Protein AF-A0A5B2T9J9-F1 (afdb_monomer)

Sequence (99 aa):
MSPEESCPLFDTAGVTYAISIMGHHPAICISCGLDEYGMPFGLQVIGLRSANSLMLDAAMALEKLFRDLPGFGRPLPDLTRLEAVSREVTLPCPMPAAP

Secondary structure (DSSP, 8-state):
--TT---HHHHHHHHHHHHHHH-SS-EEEEEEEE-TTS-EEEEEEEPPTT-HHHHHHHHHHHHHHHHTSTT-SPPPP-HHHHHHH-S----SSPPPPP-

Mean predicted aligned error: 10.5 Å

Structure (mmCIF, N/CA/C/O backbone):
data_AF-A0A5B2T9J9-F1
#
_entry.id   AF-A0A5B2T9J9-F1
#
loop_
_atom_site.group_PDB
_atom_site.id
_atom_site.type_symbol
_atom_site.label_atom_id
_atom_site.label_alt_id
_atom_site.label_comp_id
_atom_site.label_asym_id
_atom_site.label_entity_id
_atom_site.label_seq_id
_atom_site.pdbx_PDB_ins_code
_atom_site.Cartn_x
_atom_site.Cartn_y
_atom_site.Cartn_z
_atom_site.occupancy
_atom_site.B_iso_or_equiv
_atom_site.auth_seq_id
_atom_site.auth_comp_id
_atom_site.auth_asym_id
_atom_site.auth_atom_id
_atom_site.pdbx_PDB_model_num
ATOM 1 N N . MET A 1 1 ? 21.050 20.468 14.344 1.00 44.66 1 MET A N 1
ATOM 2 C CA . MET A 1 1 ? 19.730 20.685 13.728 1.00 44.66 1 MET A CA 1
ATOM 3 C C . MET A 1 1 ? 18.735 20.633 14.865 1.00 44.66 1 MET A C 1
ATOM 5 O O . MET A 1 1 ? 18.639 19.591 15.504 1.00 44.66 1 MET A O 1
ATOM 9 N N . SER A 1 2 ? 18.158 21.773 15.236 1.00 40.09 2 SER A N 1
ATOM 10 C CA . SER A 1 2 ? 17.156 21.813 16.301 1.00 40.09 2 SER A CA 1
ATOM 11 C C . SER A 1 2 ? 15.921 21.024 15.838 1.00 40.09 2 SER A C 1
ATOM 13 O O . SER A 1 2 ?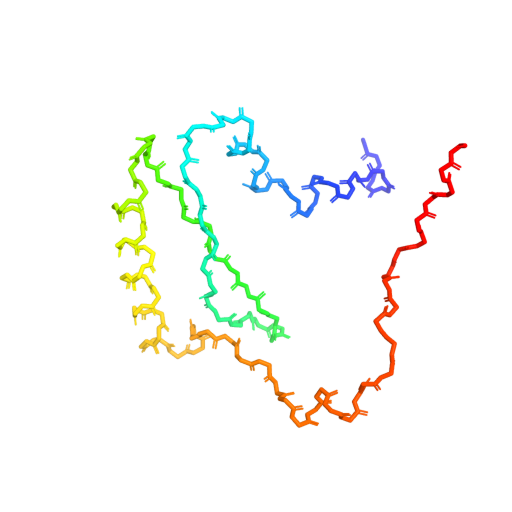 15.583 21.110 14.659 1.00 40.09 2 SER A O 1
ATOM 15 N N . PRO A 1 3 ? 15.253 20.254 16.710 1.00 57.62 3 PRO A N 1
ATOM 16 C CA . PRO A 1 3 ? 14.093 19.424 16.351 1.00 57.62 3 PRO A CA 1
ATOM 17 C C . PRO A 1 3 ? 12.866 20.214 15.847 1.00 57.62 3 PRO A C 1
ATOM 19 O O . PRO A 1 3 ? 11.864 19.612 15.485 1.00 57.62 3 PRO A O 1
ATOM 22 N N . GLU A 1 4 ? 12.944 21.546 15.798 1.00 57.16 4 GLU A N 1
ATOM 23 C CA . GLU A 1 4 ? 11.835 22.456 15.481 1.00 57.16 4 GLU A CA 1
ATOM 24 C C . GLU A 1 4 ? 11.834 22.953 14.019 1.00 57.16 4 GLU A C 1
ATOM 26 O O . GLU A 1 4 ? 10.928 23.672 13.613 1.00 57.16 4 GLU A O 1
ATOM 31 N N . GLU A 1 5 ? 12.812 22.539 13.202 1.00 54.69 5 GLU A N 1
ATOM 32 C CA . GLU A 1 5 ? 12.904 22.857 11.763 1.00 54.69 5 GLU A CA 1
ATOM 33 C C . GLU A 1 5 ? 12.777 21.602 10.879 1.00 54.69 5 GLU A C 1
ATOM 35 O O . GLU A 1 5 ? 13.415 21.492 9.827 1.00 54.69 5 GLU A O 1
ATOM 40 N N . SER A 1 6 ? 11.985 20.610 11.300 1.00 55.31 6 SER A N 1
ATOM 41 C CA . SER A 1 6 ? 11.738 19.456 10.436 1.00 55.31 6 SER A CA 1
ATOM 42 C C . SER A 1 6 ? 10.849 19.871 9.269 1.00 55.31 6 SER A C 1
ATOM 44 O O . SER A 1 6 ? 9.740 20.377 9.442 1.00 55.31 6 SER A O 1
ATOM 46 N N . CYS A 1 7 ? 11.356 19.700 8.052 1.00 54.62 7 CYS A N 1
ATOM 47 C CA . CYS A 1 7 ? 10.572 19.933 6.853 1.00 54.62 7 CYS A CA 1
ATOM 48 C C . CYS A 1 7 ? 9.452 18.876 6.798 1.00 54.62 7 CYS A C 1
ATOM 50 O O . CYS A 1 7 ? 9.769 17.687 6.688 1.00 54.62 7 CYS A O 1
ATOM 52 N N . PRO A 1 8 ? 8.163 19.273 6.778 1.00 64.50 8 PRO A N 1
ATOM 53 C CA . PRO A 1 8 ? 7.035 18.334 6.803 1.00 64.50 8 PRO A CA 1
ATOM 54 C C . PRO A 1 8 ? 7.070 17.304 5.669 1.00 64.50 8 PRO A C 1
ATOM 56 O O . PRO A 1 8 ? 6.516 16.211 5.788 1.00 64.50 8 PRO A O 1
ATOM 59 N N . LEU A 1 9 ? 7.739 17.644 4.562 1.00 64.38 9 LEU A N 1
ATOM 60 C CA . LEU A 1 9 ? 7.947 16.756 3.426 1.00 64.38 9 LEU A CA 1
ATOM 61 C C . LEU A 1 9 ? 8.802 15.533 3.790 1.00 64.38 9 LEU A C 1
ATOM 63 O O . LEU A 1 9 ? 8.490 14.432 3.345 1.00 64.38 9 LEU A O 1
ATOM 67 N N . PHE A 1 10 ? 9.860 15.698 4.589 1.00 69.88 10 PHE A N 1
ATOM 68 C CA . PHE A 1 10 ? 10.722 14.576 4.971 1.00 69.88 10 PHE A CA 1
ATOM 69 C C . PHE A 1 10 ? 10.039 13.652 5.981 1.00 69.88 10 PHE A C 1
ATOM 71 O O . PHE A 1 10 ? 10.147 12.436 5.839 1.00 69.88 10 PHE A O 1
ATOM 78 N N . ASP A 1 11 ? 9.267 14.208 6.916 1.00 73.19 11 ASP A N 1
ATOM 79 C CA . ASP A 1 11 ? 8.565 13.418 7.935 1.00 73.19 11 ASP A CA 1
ATOM 80 C C . ASP A 1 11 ? 7.415 12.587 7.357 1.00 73.19 11 ASP A C 1
ATOM 82 O O . ASP A 1 11 ? 7.180 11.459 7.783 1.00 73.19 11 ASP A O 1
ATOM 86 N N . THR A 1 12 ? 6.701 13.122 6.363 1.00 72.50 12 THR A N 1
ATOM 87 C CA . THR A 1 12 ? 5.494 12.472 5.823 1.00 72.50 12 THR A CA 1
ATOM 88 C C . THR A 1 12 ? 5.734 11.720 4.516 1.00 72.50 12 THR A C 1
ATOM 90 O O . THR A 1 12 ? 5.104 10.692 4.273 1.00 72.50 12 THR A O 1
ATOM 93 N N . ALA A 1 13 ? 6.653 12.191 3.668 1.00 76.94 13 ALA A N 1
ATOM 94 C CA . ALA A 1 13 ? 6.895 11.624 2.341 1.00 76.94 13 ALA A CA 1
ATOM 95 C C . ALA A 1 13 ? 8.282 10.985 2.187 1.00 76.94 13 ALA A C 1
ATOM 97 O O . ALA A 1 13 ? 8.591 10.470 1.108 1.00 76.94 13 ALA A O 1
ATOM 98 N N . GLY A 1 14 ? 9.105 10.965 3.243 1.00 83.19 14 GLY A N 1
ATOM 99 C CA . GLY A 1 14 ? 10.481 10.464 3.192 1.00 83.19 14 GLY A CA 1
ATOM 100 C C . GLY A 1 14 ? 10.598 9.053 2.611 1.00 83.19 14 GLY A C 1
ATOM 101 O O . GLY A 1 14 ? 11.458 8.805 1.768 1.00 83.19 14 GLY A O 1
ATOM 102 N N . VAL A 1 15 ? 9.676 8.152 2.972 1.00 83.12 15 VAL A N 1
ATOM 103 C CA . VAL A 1 15 ? 9.683 6.753 2.501 1.00 83.12 15 VAL A CA 1
ATOM 104 C C . VAL A 1 15 ? 9.387 6.611 1.003 1.00 83.12 15 VAL A C 1
ATOM 106 O O . VAL A 1 15 ? 9.874 5.683 0.368 1.00 83.12 15 VAL A O 1
ATOM 109 N N . THR A 1 16 ? 8.641 7.551 0.417 1.00 87.88 16 THR A N 1
ATOM 110 C CA . THR A 1 16 ? 8.216 7.511 -0.996 1.00 87.88 16 THR A CA 1
ATOM 111 C C . THR A 1 16 ? 9.111 8.371 -1.892 1.00 87.88 16 THR A C 1
ATOM 113 O O . THR A 1 16 ? 9.114 8.229 -3.112 1.00 87.88 16 THR A O 1
ATOM 116 N N . TYR A 1 17 ? 9.903 9.275 -1.319 1.00 88.44 17 TYR A N 1
ATOM 117 C CA . TYR A 1 17 ? 10.657 10.249 -2.104 1.00 88.44 17 TYR A CA 1
ATOM 118 C C . TYR A 1 17 ? 11.659 9.597 -3.068 1.00 88.44 17 TYR A C 1
ATOM 120 O O . TYR A 1 17 ? 11.732 9.974 -4.238 1.00 88.44 17 TYR A O 1
ATOM 128 N N . ALA A 1 18 ? 12.373 8.567 -2.603 1.00 87.94 18 ALA A N 1
A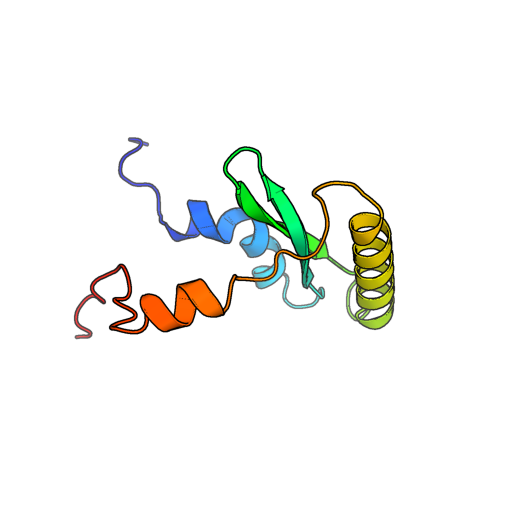TOM 129 C CA . ALA A 1 18 ? 13.359 7.842 -3.403 1.00 87.94 18 ALA A CA 1
ATOM 130 C C . ALA A 1 18 ? 12.754 7.215 -4.671 1.00 87.94 18 ALA A C 1
ATOM 132 O O . ALA A 1 18 ? 13.396 7.188 -5.722 1.00 87.94 18 ALA A O 1
ATOM 133 N N . ILE A 1 19 ? 11.508 6.736 -4.595 1.00 90.00 19 ILE A N 1
ATOM 134 C CA . ILE A 1 19 ? 10.861 6.097 -5.739 1.00 90.00 19 ILE A CA 1
ATOM 135 C C . ILE A 1 19 ? 10.353 7.126 -6.757 1.00 90.00 19 ILE A C 1
ATOM 137 O O . ILE A 1 19 ? 10.491 6.916 -7.963 1.00 90.00 19 ILE A O 1
ATOM 141 N N . SER A 1 20 ? 9.885 8.284 -6.284 1.00 87.25 20 SER A N 1
ATOM 142 C CA . SER A 1 20 ? 9.444 9.399 -7.129 1.00 87.25 20 SER A CA 1
ATOM 143 C C . SER A 1 20 ? 10.574 9.976 -7.984 1.00 87.25 20 SER A C 1
ATOM 145 O O . SER A 1 20 ? 10.364 10.262 -9.161 1.00 87.25 20 SER A O 1
ATOM 147 N N . ILE A 1 21 ? 11.785 10.108 -7.429 1.00 89.12 21 ILE A N 1
ATOM 148 C CA . ILE A 1 21 ? 12.948 10.632 -8.170 1.00 89.12 21 ILE A CA 1
ATOM 149 C C . ILE A 1 21 ? 13.534 9.623 -9.168 1.00 89.12 21 ILE A C 1
ATOM 151 O O . ILE A 1 21 ? 14.152 10.019 -10.151 1.00 89.12 21 ILE A O 1
ATOM 155 N N . MET A 1 22 ? 13.334 8.320 -8.942 1.00 87.31 22 MET A N 1
ATOM 156 C CA . MET A 1 22 ? 13.825 7.264 -9.833 1.00 87.31 22 MET A CA 1
ATOM 157 C C . MET A 1 22 ? 12.945 7.099 -11.090 1.00 87.31 22 MET A C 1
ATOM 159 O O . MET A 1 22 ? 13.405 6.569 -12.102 1.00 87.31 22 MET A O 1
ATOM 163 N N . GLY A 1 23 ? 11.688 7.562 -11.042 1.00 77.31 23 GLY A N 1
ATOM 164 C CA . GLY A 1 23 ? 10.808 7.862 -12.185 1.00 77.31 23 GLY A CA 1
ATOM 165 C C . GLY A 1 23 ? 10.262 6.682 -13.004 1.00 77.31 23 GLY A C 1
ATOM 166 O O . GLY A 1 23 ? 9.195 6.795 -13.601 1.00 77.31 23 GLY A O 1
ATOM 167 N N . HIS A 1 24 ? 10.946 5.537 -13.040 1.00 86.19 24 HIS A N 1
ATOM 168 C CA . HIS A 1 24 ? 10.613 4.421 -13.941 1.00 86.19 24 HIS A CA 1
ATOM 169 C C . HIS A 1 24 ? 10.173 3.129 -13.248 1.00 86.19 24 HIS A C 1
ATOM 171 O O . HIS A 1 24 ? 9.840 2.145 -13.916 1.00 86.19 24 HIS A O 1
ATOM 177 N N . HIS A 1 25 ? 10.173 3.113 -11.922 1.00 90.56 25 HIS A N 1
ATOM 178 C CA . HIS A 1 25 ? 9.749 1.962 -11.144 1.00 90.56 25 HIS A CA 1
ATOM 179 C C . HIS A 1 25 ? 8.318 2.170 -10.654 1.00 90.56 25 HIS A C 1
ATOM 181 O O . HIS A 1 25 ? 8.014 3.232 -10.108 1.00 90.56 25 HIS A O 1
ATOM 187 N N . PRO A 1 26 ? 7.428 1.188 -10.846 1.00 92.31 26 PRO A N 1
ATOM 188 C CA . PRO A 1 26 ? 6.080 1.285 -10.328 1.00 92.31 26 PRO A CA 1
ATOM 189 C C . PRO A 1 26 ? 6.091 1.116 -8.808 1.00 92.31 26 PRO A C 1
ATOM 191 O O . PRO A 1 26 ? 6.863 0.326 -8.261 1.00 92.31 26 PRO A O 1
ATOM 194 N N . ALA A 1 27 ? 5.213 1.853 -8.139 1.00 93.38 27 ALA A N 1
ATOM 195 C CA . ALA A 1 27 ? 5.007 1.770 -6.705 1.00 93.38 27 ALA A CA 1
ATOM 196 C C . ALA A 1 27 ? 3.511 1.784 -6.403 1.00 93.38 27 ALA A C 1
ATOM 198 O O . ALA A 1 27 ? 2.751 2.517 -7.039 1.00 93.38 27 ALA A O 1
ATOM 199 N N . ILE A 1 28 ? 3.093 0.987 -5.426 1.00 93.62 28 ILE A N 1
ATOM 200 C CA . ILE A 1 28 ? 1.718 0.951 -4.928 1.00 93.62 28 ILE A CA 1
ATOM 201 C C . ILE A 1 28 ? 1.733 0.856 -3.405 1.00 93.62 28 ILE A C 1
ATOM 203 O O . ILE A 1 28 ? 2.536 0.119 -2.841 1.00 93.62 28 ILE A O 1
ATOM 207 N N . CYS A 1 29 ? 0.844 1.589 -2.738 1.00 91.94 29 CYS A N 1
ATOM 208 C CA . CYS A 1 29 ? 0.604 1.430 -1.307 1.00 91.94 29 CYS A CA 1
ATOM 209 C C . CYS A 1 29 ? -0.673 0.612 -1.106 1.00 91.94 29 CYS A C 1
ATOM 211 O O . CYS A 1 29 ? -1.751 1.047 -1.511 1.00 91.94 29 CYS A O 1
ATOM 213 N N . ILE A 1 30 ? -0.554 -0.560 -0.485 1.00 91.31 30 ILE A N 1
ATOM 214 C CA . ILE A 1 3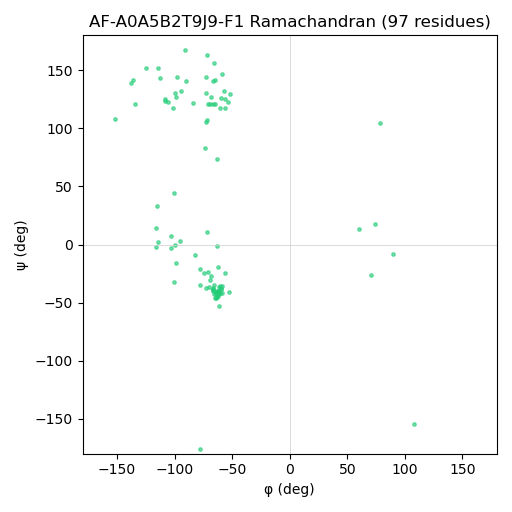0 ? -1.698 -1.389 -0.089 1.00 91.31 30 ILE A CA 1
ATOM 215 C C . ILE A 1 30 ? -2.028 -1.151 1.383 1.00 91.31 30 ILE A C 1
ATOM 217 O O . ILE A 1 30 ? -1.129 -0.930 2.192 1.00 91.31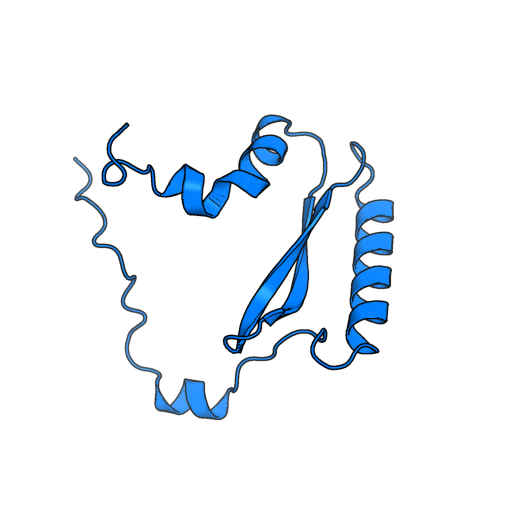 30 ILE A O 1
ATOM 221 N N . SER A 1 31 ? -3.313 -1.167 1.738 1.00 87.44 31 SER A N 1
ATOM 222 C CA . SER A 1 31 ? -3.734 -1.061 3.138 1.00 87.44 31 SER A CA 1
ATOM 223 C C . SER A 1 31 ? -3.437 -2.365 3.872 1.00 87.44 31 SER A C 1
ATOM 225 O O . SER A 1 31 ? -3.829 -3.430 3.399 1.00 87.44 31 SER A O 1
ATOM 227 N N . CYS A 1 32 ? -2.785 -2.276 5.029 1.00 84.06 32 CYS A N 1
ATOM 228 C CA . CYS A 1 32 ? -2.323 -3.441 5.785 1.00 84.06 32 CYS A CA 1
ATOM 229 C C . CYS A 1 32 ? -2.995 -3.592 7.150 1.00 84.06 32 CYS A C 1
ATOM 231 O O . CYS A 1 32 ? -2.530 -4.380 7.962 1.00 84.06 32 CYS A O 1
ATOM 233 N N . GLY A 1 33 ? -4.088 -2.871 7.394 1.00 85.19 33 GLY A N 1
ATOM 234 C CA . GLY A 1 33 ? -4.829 -2.940 8.647 1.00 85.19 33 GLY A CA 1
ATOM 235 C C . GLY A 1 33 ? -4.656 -1.713 9.516 1.00 85.19 33 GLY A C 1
ATOM 236 O O . GLY A 1 33 ? -4.434 -0.606 9.016 1.00 85.19 33 GLY A O 1
ATOM 237 N N . LEU A 1 34 ? -4.833 -1.933 10.815 1.00 86.19 34 LEU A N 1
ATOM 238 C CA . LEU A 1 34 ? -4.753 -0.910 11.848 1.00 86.19 34 LEU A CA 1
ATOM 239 C C . LEU A 1 34 ? -3.543 -1.159 12.747 1.00 86.19 34 LEU A C 1
ATOM 241 O O . LEU A 1 34 ? -3.207 -2.308 13.036 1.00 86.19 34 LEU A O 1
ATOM 245 N N . ASP A 1 35 ? -2.898 -0.084 13.180 1.00 83.88 35 ASP A N 1
ATOM 246 C CA . ASP A 1 35 ? -1.855 -0.140 14.198 1.00 83.88 35 ASP A CA 1
ATOM 247 C C . ASP A 1 35 ? -2.446 -0.279 15.618 1.00 83.88 35 ASP A C 1
ATOM 249 O O . ASP A 1 35 ? -3.660 -0.389 15.820 1.00 83.88 35 ASP A O 1
ATOM 253 N N . GLU A 1 36 ? -1.574 -0.260 16.627 1.00 84.12 36 GLU A N 1
ATOM 254 C CA . GLU A 1 36 ? -1.949 -0.312 18.046 1.00 84.12 36 GLU A CA 1
ATOM 255 C C . GLU A 1 36 ? -2.805 0.879 18.518 1.00 84.12 36 GLU A C 1
ATOM 257 O O . GLU A 1 36 ? -3.514 0.771 19.520 1.00 84.12 36 GLU A O 1
ATOM 262 N N . TYR A 1 37 ? -2.788 1.990 17.778 1.00 83.00 37 TYR A N 1
ATOM 263 C CA . TYR A 1 37 ? -3.589 3.187 18.028 1.00 83.00 37 TYR A CA 1
ATOM 264 C C . TYR A 1 37 ? -4.894 3.208 17.216 1.00 83.00 37 TYR A C 1
ATOM 266 O O . TYR A 1 37 ? -5.662 4.169 17.304 1.00 83.00 37 TYR A O 1
ATOM 274 N N . GLY A 1 38 ? -5.183 2.156 16.441 1.00 78.56 38 GLY A N 1
ATOM 275 C CA . GLY A 1 38 ? -6.360 2.085 15.580 1.00 78.56 38 GLY A CA 1
ATOM 276 C C . GLY A 1 38 ? -6.258 2.961 14.328 1.00 78.56 38 GLY A C 1
ATOM 277 O O . GLY A 1 38 ? -7.284 3.250 13.708 1.00 78.56 38 GLY A O 1
ATOM 278 N N . MET A 1 39 ? -5.054 3.399 13.952 1.00 83.62 39 MET A N 1
ATOM 279 C CA . MET A 1 39 ? -4.811 4.179 12.744 1.00 83.62 39 MET A CA 1
ATOM 280 C C . MET A 1 39 ? -4.513 3.266 11.549 1.00 83.62 39 MET A C 1
ATOM 282 O O . MET A 1 39 ? -3.820 2.257 11.691 1.00 83.62 39 MET A O 1
ATOM 286 N N . PRO A 1 40 ? -5.025 3.598 10.350 1.00 85.62 40 PRO A N 1
ATOM 287 C CA . PRO A 1 40 ? -4.754 2.816 9.155 1.00 85.62 40 PRO A CA 1
ATOM 288 C C . PRO A 1 40 ? -3.288 2.957 8.748 1.00 85.62 40 PRO A C 1
ATOM 290 O O . PRO A 1 40 ? -2.809 4.068 8.522 1.00 85.62 40 PRO A O 1
ATOM 293 N N . PHE A 1 41 ? -2.596 1.833 8.574 1.00 86.62 41 PHE A N 1
ATOM 294 C CA . PHE A 1 41 ? -1.241 1.818 8.027 1.00 86.62 41 PHE A CA 1
ATOM 295 C C . PHE A 1 41 ? -1.204 1.119 6.664 1.00 86.62 41 PHE A C 1
ATOM 297 O O . PHE A 1 41 ? -2.038 0.267 6.334 1.00 86.62 41 PHE A O 1
ATOM 304 N N . GLY A 1 42 ? -0.242 1.521 5.835 1.00 88.00 42 GLY A N 1
ATOM 305 C CA . GLY A 1 42 ? -0.065 0.998 4.485 1.00 88.00 42 GLY A CA 1
ATOM 306 C C . GLY A 1 42 ? 1.338 0.452 4.258 1.00 88.00 42 GLY A C 1
ATOM 307 O O . GLY A 1 42 ? 2.302 0.925 4.856 1.00 88.00 42 GLY A O 1
ATOM 308 N N . LEU A 1 43 ? 1.449 -0.523 3.361 1.00 90.62 43 LEU A N 1
ATOM 309 C CA . LEU A 1 43 ? 2.713 -1.085 2.896 1.00 90.62 43 LEU A CA 1
ATOM 310 C C . LEU A 1 43 ? 2.978 -0.639 1.461 1.00 90.62 43 LEU A C 1
ATOM 312 O O . LEU A 1 43 ? 2.161 -0.873 0.569 1.00 90.62 43 LEU A O 1
ATOM 316 N N . GLN A 1 44 ? 4.139 -0.029 1.236 1.00 92.81 44 GLN A N 1
ATOM 317 C CA . GLN A 1 44 ? 4.597 0.326 -0.100 1.00 92.81 44 GLN A CA 1
ATOM 318 C C . GLN A 1 44 ? 5.293 -0.868 -0.762 1.00 92.81 44 GLN A C 1
ATOM 320 O O . GLN A 1 44 ? 6.292 -1.381 -0.263 1.00 92.81 44 GLN A O 1
ATOM 325 N N . VAL A 1 45 ? 4.777 -1.284 -1.914 1.00 93.94 45 VAL A N 1
ATOM 326 C CA . VAL A 1 45 ? 5.362 -2.309 -2.779 1.00 93.94 45 VAL A CA 1
ATOM 327 C C . VAL A 1 45 ? 5.971 -1.614 -3.988 1.00 93.94 45 VAL A C 1
ATOM 329 O O . VAL A 1 45 ? 5.276 -0.901 -4.713 1.00 93.94 45 VAL A O 1
ATOM 332 N N . ILE A 1 46 ? 7.267 -1.827 -4.207 1.00 93.94 46 ILE A N 1
ATOM 333 C CA . ILE A 1 46 ? 8.014 -1.266 -5.335 1.00 93.94 46 ILE A CA 1
ATOM 334 C C . ILE A 1 46 ? 8.334 -2.391 -6.315 1.00 93.94 46 ILE A C 1
ATOM 336 O O . ILE A 1 46 ? 8.943 -3.397 -5.951 1.00 93.94 46 ILE A O 1
ATOM 340 N N . GLY A 1 47 ? 7.920 -2.221 -7.566 1.00 92.56 47 GLY A N 1
ATOM 341 C CA . GLY A 1 47 ? 8.195 -3.167 -8.637 1.00 92.56 47 GLY A CA 1
ATOM 342 C C . GLY A 1 47 ? 9.488 -2.872 -9.396 1.00 92.56 47 GLY A C 1
ATOM 343 O O . GLY A 1 47 ? 10.087 -1.794 -9.328 1.00 92.56 47 GLY A O 1
ATOM 344 N N . LEU A 1 48 ? 9.901 -3.852 -10.197 1.00 91.50 48 LEU A N 1
ATOM 345 C CA . LEU A 1 48 ? 10.930 -3.652 -11.213 1.00 91.50 48 LEU A CA 1
ATOM 346 C C . LEU A 1 48 ? 10.427 -2.686 -12.297 1.00 91.50 48 LEU A C 1
ATOM 348 O O . LEU A 1 48 ? 9.223 -2.551 -12.530 1.00 91.50 48 LEU A O 1
ATOM 352 N N . ARG A 1 49 ? 11.361 -2.035 -12.995 1.00 91.44 49 ARG A N 1
ATOM 353 C CA 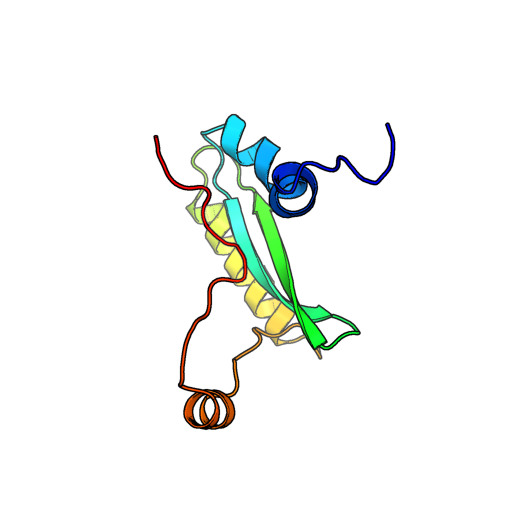. ARG A 1 49 ? 11.047 -1.128 -14.104 1.00 91.44 49 ARG A CA 1
ATOM 354 C C . ARG A 1 49 ? 10.132 -1.804 -15.127 1.00 91.44 49 ARG A C 1
ATOM 356 O O . ARG A 1 49 ? 10.428 -2.902 -15.590 1.00 91.44 49 ARG A O 1
ATOM 363 N N . SER A 1 50 ? 9.040 -1.125 -15.483 1.00 86.69 50 SER A N 1
ATOM 364 C CA . SER A 1 50 ? 8.026 -1.603 -16.440 1.00 86.69 50 SER A CA 1
ATOM 365 C C . SER A 1 50 ? 7.322 -2.919 -16.057 1.00 86.69 50 SER A C 1
ATOM 367 O O . SER A 1 50 ? 6.620 -3.490 -16.887 1.00 86.69 50 SER A O 1
ATOM 369 N N . ALA A 1 51 ? 7.455 -3.393 -14.814 1.00 91.25 51 ALA A N 1
ATOM 370 C CA . ALA A 1 51 ? 6.869 -4.647 -14.336 1.00 91.25 51 ALA A CA 1
ATOM 371 C C . ALA A 1 51 ? 5.578 -4.425 -13.524 1.00 91.25 51 ALA A C 1
ATOM 373 O O . ALA A 1 51 ? 5.385 -5.020 -12.463 1.00 91.25 51 ALA A O 1
ATOM 374 N N . ASN A 1 52 ? 4.689 -3.553 -14.010 1.00 89.94 52 ASN A N 1
ATOM 375 C CA . ASN A 1 52 ? 3.457 -3.192 -13.301 1.00 89.94 52 ASN A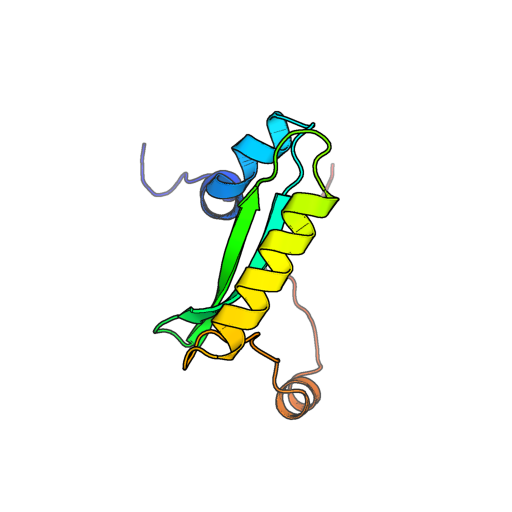 CA 1
ATOM 376 C C . ASN A 1 52 ? 2.557 -4.410 -13.052 1.00 89.94 52 ASN A C 1
ATOM 378 O O . ASN A 1 52 ? 1.963 -4.500 -11.986 1.00 89.94 52 ASN A O 1
ATOM 382 N N . SER A 1 53 ? 2.471 -5.348 -14.002 1.00 93.88 53 SER A N 1
ATOM 383 C CA . SER A 1 53 ? 1.664 -6.568 -13.858 1.00 93.88 53 SER A CA 1
ATOM 384 C C . SER A 1 53 ? 2.145 -7.429 -12.693 1.00 93.88 53 SER A C 1
ATOM 386 O O . SER A 1 53 ? 1.375 -7.700 -11.782 1.00 93.88 53 SER A O 1
ATOM 388 N N . LEU A 1 54 ? 3.439 -7.755 -12.664 1.00 95.06 54 LEU A N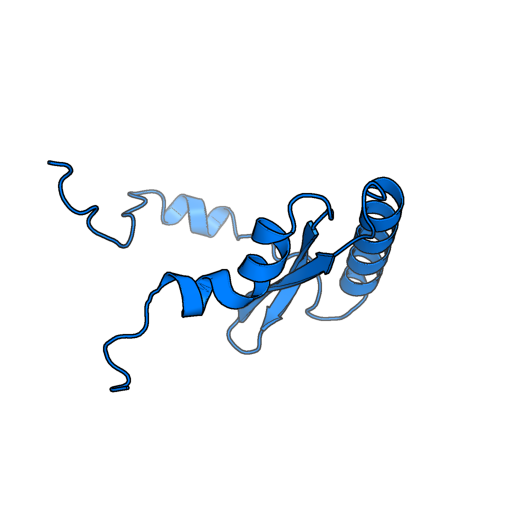 1
ATOM 389 C CA . LEU A 1 54 ? 4.046 -8.537 -11.586 1.00 95.06 54 LEU A CA 1
ATOM 390 C C . LEU A 1 54 ? 3.881 -7.854 -10.222 1.00 95.06 54 LEU A C 1
ATOM 392 O O . LEU A 1 54 ? 3.592 -8.509 -9.224 1.00 95.06 54 LEU A O 1
ATOM 396 N N . MET A 1 55 ? 4.060 -6.532 -10.177 1.00 95.88 55 MET A N 1
ATOM 397 C CA . MET A 1 55 ? 3.861 -5.752 -8.957 1.00 95.88 55 MET A CA 1
ATOM 398 C C . MET A 1 55 ? 2.397 -5.798 -8.494 1.00 95.88 55 MET A C 1
ATOM 400 O O . MET A 1 55 ? 2.153 -5.965 -7.303 1.00 95.88 55 MET A O 1
ATOM 404 N N . LEU A 1 56 ? 1.426 -5.677 -9.405 1.00 95.25 56 LEU A N 1
ATOM 405 C CA . LEU A 1 56 ? 0.002 -5.775 -9.069 1.00 95.25 56 LEU A CA 1
ATOM 406 C C . LEU A 1 56 ? -0.385 -7.188 -8.618 1.00 95.25 56 LEU A C 1
ATOM 408 O O . LEU A 1 56 ? -1.146 -7.320 -7.662 1.00 95.25 56 LEU A O 1
ATOM 412 N N . ASP A 1 57 ? 0.168 -8.230 -9.239 1.00 95.81 57 ASP A N 1
ATOM 413 C CA . ASP A 1 57 ? -0.047 -9.620 -8.825 1.00 95.81 57 ASP A CA 1
ATOM 414 C C . ASP A 1 57 ? 0.487 -9.858 -7.406 1.00 95.81 57 ASP A C 1
ATOM 416 O O . ASP A 1 57 ? -0.205 -10.432 -6.562 1.00 95.81 57 ASP A O 1
ATOM 420 N N . ALA A 1 58 ? 1.688 -9.349 -7.111 1.00 95.06 58 ALA A N 1
ATOM 421 C CA . ALA A 1 58 ? 2.268 -9.396 -5.774 1.00 95.06 58 ALA A CA 1
ATOM 422 C C . ALA A 1 58 ? 1.432 -8.598 -4.761 1.00 95.06 58 ALA A C 1
ATOM 424 O O . ALA A 1 58 ? 1.132 -9.104 -3.681 1.00 95.06 58 ALA A O 1
ATOM 425 N N . ALA A 1 59 ? 1.003 -7.383 -5.114 1.00 94.50 59 ALA A N 1
ATOM 426 C CA . ALA A 1 59 ? 0.158 -6.549 -4.262 1.00 94.50 59 ALA A CA 1
ATOM 427 C C . ALA A 1 59 ? -1.188 -7.227 -3.952 1.00 94.50 59 ALA A C 1
ATOM 429 O O . ALA A 1 59 ? -1.627 -7.229 -2.804 1.00 94.50 59 ALA A O 1
ATOM 430 N N . MET A 1 60 ? -1.808 -7.872 -4.944 1.00 93.62 60 MET A N 1
ATOM 431 C CA . MET A 1 60 ? -3.041 -8.638 -4.762 1.00 93.62 60 MET A CA 1
ATOM 432 C C . MET A 1 60 ? -2.825 -9.867 -3.870 1.00 93.62 60 MET A C 1
ATOM 434 O O . MET A 1 60 ? -3.666 -10.170 -3.024 1.00 93.62 60 MET A O 1
ATOM 438 N N . ALA A 1 61 ? -1.723 -10.598 -4.056 1.00 93.06 61 ALA A N 1
ATOM 439 C CA . ALA A 1 61 ? -1.395 -11.752 -3.222 1.00 93.06 61 ALA A CA 1
ATOM 440 C C . ALA A 1 61 ? -1.180 -11.344 -1.756 1.00 93.06 61 ALA A C 1
ATOM 442 O O . ALA A 1 61 ? -1.685 -12.014 -0.856 1.00 93.06 61 ALA A O 1
ATOM 443 N N . LEU A 1 62 ? -0.502 -10.216 -1.526 1.00 91.75 62 LEU A N 1
ATOM 444 C CA . LEU A 1 62 ? -0.321 -9.636 -0.197 1.00 91.75 62 LEU A CA 1
ATOM 445 C C . LEU A 1 62 ? -1.657 -9.201 0.416 1.00 91.75 62 LEU A C 1
ATOM 447 O O . LEU A 1 62 ? -1.936 -9.566 1.551 1.00 91.75 62 LEU A O 1
ATOM 451 N N . GLU A 1 63 ? -2.522 -8.504 -0.328 1.00 89.88 63 GLU A N 1
ATOM 452 C CA . GLU A 1 63 ? -3.846 -8.098 0.173 1.00 89.88 63 GLU A CA 1
ATOM 453 C C . GLU A 1 63 ? -4.722 -9.309 0.544 1.00 89.88 63 GLU A C 1
ATOM 455 O O . GLU A 1 63 ? -5.445 -9.275 1.541 1.00 89.88 63 GLU A O 1
ATOM 460 N N . LYS A 1 64 ? -4.638 -10.409 -0.218 1.00 89.69 64 LYS A N 1
ATOM 461 C CA . LYS A 1 64 ? -5.316 -11.671 0.123 1.00 89.69 64 LYS A CA 1
ATOM 462 C C . LYS A 1 64 ? -4.767 -12.272 1.415 1.00 89.69 64 LYS A C 1
ATOM 464 O O . LYS A 1 64 ? -5.553 -12.624 2.283 1.00 89.69 64 LYS A O 1
ATOM 469 N N . LEU A 1 65 ? -3.445 -12.329 1.566 1.00 89.62 65 LEU A N 1
ATOM 470 C CA . LEU A 1 65 ? -2.810 -12.843 2.780 1.00 89.62 65 LEU A CA 1
ATOM 471 C C . LEU A 1 65 ? -3.157 -11.992 4.011 1.00 89.62 65 LEU A C 1
ATOM 473 O O . LEU A 1 65 ? -3.441 -12.528 5.076 1.00 89.62 65 LEU A O 1
ATOM 477 N N . PHE A 1 66 ? -3.189 -10.669 3.860 1.00 87.69 66 PHE A N 1
ATOM 478 C CA . PHE A 1 66 ? -3.546 -9.750 4.938 1.00 87.69 66 PHE A CA 1
ATOM 479 C C . PHE A 1 66 ? -5.020 -9.824 5.335 1.00 87.69 66 PHE A C 1
ATOM 481 O O . PHE A 1 66 ? -5.345 -9.643 6.505 1.00 87.69 66 PHE A O 1
ATOM 488 N N . ARG A 1 67 ? -5.915 -10.155 4.398 1.00 84.81 67 ARG A N 1
ATOM 489 C CA . ARG A 1 67 ? -7.328 -10.411 4.704 1.00 84.81 67 ARG A CA 1
ATOM 490 C C . ARG A 1 67 ? -7.516 -11.578 5.672 1.00 84.81 67 ARG A C 1
ATOM 492 O O . ARG A 1 67 ? -8.417 -11.520 6.503 1.00 84.81 67 ARG A O 1
ATOM 499 N N . ASP A 1 68 ? -6.683 -12.605 5.556 1.00 84.56 68 ASP A N 1
ATOM 500 C CA . ASP A 1 68 ? -6.775 -13.813 6.380 1.00 84.56 68 ASP A CA 1
ATOM 501 C C . ASP A 1 68 ? -6.100 -13.642 7.756 1.00 84.56 68 ASP A C 1
ATOM 503 O O . ASP A 1 68 ? -6.256 -14.488 8.639 1.00 84.56 68 ASP A O 1
ATOM 507 N N . LEU A 1 69 ? -5.374 -12.537 7.968 1.00 83.12 69 LEU A N 1
ATOM 508 C CA . LEU A 1 69 ? -4.698 -12.222 9.222 1.00 83.12 69 LEU A CA 1
ATOM 509 C C . LEU A 1 69 ? -5.569 -11.323 10.124 1.00 83.12 69 LEU A C 1
ATOM 511 O O . LEU A 1 69 ? -6.084 -10.291 9.680 1.00 83.12 69 LEU A O 1
ATOM 515 N N . PRO A 1 70 ? -5.718 -11.658 11.420 1.00 77.44 70 PRO A N 1
ATOM 516 C CA . PRO A 1 70 ? -6.528 -10.871 12.342 1.00 77.44 70 PRO A CA 1
ATOM 517 C C . PRO A 1 70 ? -5.916 -9.478 12.535 1.00 77.44 70 PRO A C 1
ATOM 519 O O . PRO A 1 70 ? -4.775 -9.352 12.968 1.00 77.44 70 PRO A O 1
ATOM 522 N N . GLY A 1 71 ? -6.680 -8.431 12.212 1.00 76.56 71 GLY A N 1
ATOM 523 C CA . GLY A 1 71 ? -6.251 -7.031 12.339 1.00 76.56 71 GLY A CA 1
ATOM 524 C C . GLY A 1 71 ? -5.557 -6.435 11.107 1.00 76.56 71 GLY A C 1
ATOM 525 O O . GLY A 1 71 ? -5.386 -5.220 11.061 1.00 76.56 71 GLY A O 1
ATOM 526 N N . PHE A 1 72 ? -5.237 -7.244 10.087 1.00 73.38 72 PHE A N 1
ATOM 527 C CA . PHE A 1 72 ? -4.488 -6.807 8.895 1.00 73.38 72 PHE A CA 1
ATOM 528 C C . PHE A 1 72 ? -5.359 -6.588 7.641 1.00 73.38 72 PHE A C 1
ATOM 530 O O . PHE A 1 72 ? -4.859 -6.301 6.559 1.00 73.38 72 PHE A O 1
ATOM 537 N N . GLY A 1 73 ? -6.684 -6.666 7.761 1.00 75.81 73 GLY A N 1
ATOM 538 C CA . GLY A 1 73 ? -7.600 -6.424 6.643 1.00 75.81 73 GLY A CA 1
ATOM 539 C C . GLY A 1 73 ? -7.698 -4.951 6.232 1.00 75.81 73 GLY A C 1
ATOM 540 O O . GLY A 1 73 ? -7.375 -4.046 6.995 1.00 75.81 73 GLY A O 1
ATOM 541 N N . ARG A 1 74 ? -8.219 -4.689 5.028 1.00 80.56 74 ARG A N 1
ATOM 542 C CA . ARG A 1 74 ? -8.485 -3.320 4.563 1.00 80.56 74 ARG A CA 1
ATOM 543 C C . ARG A 1 74 ? -9.412 -2.592 5.557 1.00 80.56 74 ARG A C 1
ATOM 545 O O . ARG A 1 74 ? -10.565 -3.009 5.698 1.00 80.56 74 ARG A O 1
ATOM 552 N N . PRO A 1 75 ? -8.962 -1.502 6.203 1.00 79.62 75 PRO A N 1
ATOM 553 C CA . PRO A 1 75 ? -9.805 -0.741 7.108 1.00 79.62 75 PRO A CA 1
ATOM 554 C C . PRO A 1 75 ? -10.882 -0.020 6.294 1.00 79.62 75 PRO A C 1
ATOM 556 O O . PRO A 1 75 ? -10.580 0.752 5.380 1.00 79.62 75 PRO A O 1
ATOM 559 N N . LEU A 1 76 ? -12.147 -0.308 6.598 1.00 81.00 76 LEU A N 1
ATOM 560 C CA . LEU A 1 76 ? -13.291 0.371 5.999 1.00 81.00 76 LEU A CA 1
ATOM 561 C C . LEU A 1 76 ? -13.790 1.450 6.967 1.00 81.00 76 LEU A C 1
ATOM 563 O O . LEU A 1 76 ? -14.045 1.138 8.131 1.00 81.00 76 LEU A O 1
ATOM 567 N N . PRO A 1 77 ? -13.922 2.707 6.515 1.00 78.94 77 PRO A N 1
ATOM 568 C CA . PRO A 1 77 ? -14.459 3.765 7.356 1.00 78.94 77 PRO A CA 1
ATOM 569 C C . PRO A 1 77 ? -15.942 3.515 7.668 1.00 78.94 77 PRO A C 1
ATOM 571 O O . PRO A 1 77 ? -16.707 3.081 6.806 1.00 78.94 77 PRO A O 1
ATOM 574 N N . ASP A 1 78 ? -16.351 3.808 8.904 1.00 82.31 78 ASP A N 1
ATOM 575 C CA . ASP A 1 78 ? -17.746 3.710 9.346 1.00 82.31 78 ASP A CA 1
ATOM 576 C C . ASP A 1 78 ? -18.587 4.829 8.713 1.00 82.31 78 ASP A C 1
ATOM 578 O O . ASP A 1 78 ? -18.484 6.001 9.086 1.00 82.31 78 ASP A O 1
ATOM 582 N N . LEU A 1 79 ? -19.424 4.454 7.742 1.00 83.12 79 LEU A N 1
ATOM 583 C CA . LEU A 1 79 ? -20.243 5.390 6.971 1.00 83.12 79 LEU A CA 1
ATOM 584 C C . LEU A 1 79 ? -21.299 6.095 7.832 1.00 83.12 79 LEU A C 1
ATOM 586 O O . LEU A 1 79 ? -21.538 7.284 7.647 1.00 83.12 79 LEU A O 1
ATOM 590 N N . THR A 1 80 ? -21.867 5.407 8.824 1.00 82.69 80 THR A N 1
ATOM 591 C CA . THR A 1 80 ? -22.892 5.976 9.716 1.00 82.69 80 THR A CA 1
ATOM 592 C C . THR A 1 80 ? -22.300 7.085 10.584 1.00 82.69 80 THR A C 1
ATOM 594 O O . THR A 1 80 ? -22.914 8.130 10.802 1.00 82.69 80 THR A O 1
ATOM 597 N N . ARG A 1 81 ? -21.064 6.886 11.063 1.00 78.19 81 ARG A N 1
ATOM 598 C CA . ARG A 1 81 ? -20.316 7.922 11.790 1.00 78.19 81 ARG A CA 1
ATOM 599 C C . ARG A 1 81 ? -19.949 9.105 10.901 1.00 78.19 81 ARG A C 1
ATOM 601 O O . ARG A 1 81 ? -19.993 10.237 11.372 1.00 78.19 81 ARG A O 1
ATOM 608 N N . LEU A 1 82 ? -19.601 8.862 9.638 1.00 78.62 82 LEU A N 1
ATOM 609 C CA . LEU A 1 82 ? -19.277 9.931 8.689 1.00 78.62 82 LEU A CA 1
ATOM 610 C C . LEU A 1 82 ? -20.495 10.801 8.357 1.00 78.62 82 LEU A C 1
ATOM 612 O O . LEU A 1 82 ? -20.368 12.023 8.307 1.00 78.62 82 LEU A O 1
ATOM 616 N N . GLU A 1 83 ? -21.676 10.201 8.197 1.00 80.88 83 GLU A N 1
ATOM 617 C CA . GLU A 1 83 ? -22.926 10.936 7.958 1.00 80.88 83 GLU A CA 1
ATOM 618 C C . GLU A 1 83 ? -23.257 11.902 9.106 1.00 80.88 83 GLU A C 1
ATOM 620 O O . GLU A 1 83 ? -23.675 13.034 8.865 1.00 80.88 83 GLU A O 1
ATOM 625 N N . ALA A 1 84 ? -22.993 11.502 10.352 1.00 76.81 84 ALA A N 1
ATOM 626 C CA . ALA A 1 84 ? -23.219 12.340 11.529 1.00 76.81 84 ALA A CA 1
ATOM 627 C C . ALA A 1 84 ? -22.228 13.517 11.661 1.00 76.81 84 ALA A C 1
ATOM 629 O O . ALA A 1 84 ? -22.546 14.513 12.310 1.00 76.81 84 ALA A O 1
ATOM 630 N N . VAL A 1 85 ? -21.037 13.413 11.057 1.00 71.69 85 VAL A N 1
ATOM 631 C CA . VAL A 1 85 ? -19.931 14.390 11.164 1.00 71.69 85 VAL A CA 1
ATOM 632 C C . VAL A 1 85 ? -19.816 15.276 9.916 1.00 71.69 85 VAL A C 1
ATOM 634 O O . VAL A 1 85 ? -19.015 16.202 9.893 1.00 71.69 85 VAL A O 1
ATOM 637 N N . SER A 1 86 ? -20.642 15.046 8.889 1.00 59.22 86 SER A N 1
ATOM 638 C CA . SER A 1 86 ? -20.657 15.774 7.613 1.00 59.22 86 SER A CA 1
ATOM 639 C C . SER A 1 86 ? -21.013 17.266 7.767 1.00 59.22 86 SER A C 1
ATOM 641 O O . SER A 1 86 ? -22.096 17.709 7.379 1.00 59.22 86 SER A O 1
ATOM 643 N N . ARG A 1 87 ? -20.081 18.066 8.288 1.00 55.62 87 ARG A N 1
ATOM 644 C CA . ARG A 1 87 ? -19.977 19.513 8.112 1.00 55.62 87 ARG A CA 1
ATOM 645 C C . ARG A 1 87 ? -18.504 19.911 8.227 1.00 55.62 87 ARG A C 1
ATOM 647 O O . ARG A 1 87 ? -17.937 19.921 9.308 1.00 55.62 87 ARG A O 1
ATOM 654 N N . GLU A 1 88 ? -17.962 20.253 7.060 1.00 57.00 88 GLU A N 1
ATOM 655 C CA . GLU A 1 88 ? -16.674 20.911 6.813 1.00 57.00 88 GLU A CA 1
ATOM 656 C C . GLU A 1 88 ? -15.413 20.028 6.899 1.00 57.00 88 GLU A C 1
ATOM 658 O O . GLU A 1 88 ? -14.901 19.687 7.961 1.00 57.00 88 GLU A O 1
ATOM 663 N N . VAL A 1 89 ? -14.859 19.702 5.724 1.00 55.81 89 VAL A N 1
ATOM 664 C CA . VAL A 1 89 ? -13.455 19.293 5.594 1.00 55.81 89 VAL A CA 1
ATOM 665 C C . VAL A 1 89 ? -12.614 20.558 5.757 1.00 55.81 89 VAL A C 1
ATOM 667 O O . VAL A 1 89 ? -12.243 21.201 4.777 1.00 55.81 89 VAL A O 1
ATOM 670 N N . THR A 1 90 ? -12.347 20.959 6.997 1.00 52.00 90 THR A N 1
ATOM 6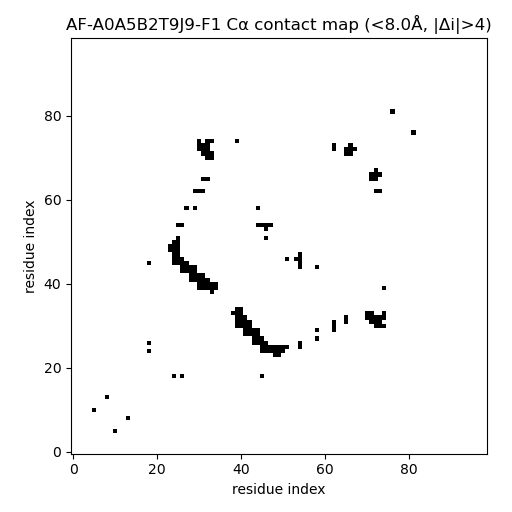71 C CA . THR A 1 90 ? -11.359 22.007 7.261 1.00 52.00 90 THR A CA 1
ATOM 672 C C . THR A 1 90 ? -9.986 21.399 7.025 1.00 52.00 90 THR A C 1
ATOM 674 O O . THR A 1 90 ? -9.512 20.578 7.810 1.00 52.00 90 THR A O 1
ATOM 677 N N . LEU A 1 91 ? -9.358 21.760 5.905 1.00 53.88 91 LEU A N 1
ATOM 678 C CA . LEU A 1 91 ? -7.975 21.388 5.633 1.00 53.88 91 LEU A CA 1
ATOM 679 C C . LEU A 1 91 ? -7.108 21.892 6.805 1.00 53.88 91 LEU A C 1
ATOM 681 O O . LEU A 1 91 ? -7.155 23.083 7.111 1.00 53.88 91 LEU A O 1
ATOM 685 N N . PRO A 1 92 ? -6.322 21.026 7.470 1.00 57.75 92 PRO A N 1
ATOM 686 C CA . PRO A 1 92 ? -5.612 21.369 8.705 1.00 57.75 92 PRO A CA 1
ATOM 687 C C . PRO A 1 92 ? -4.428 22.329 8.508 1.00 57.75 92 PRO A C 1
ATOM 689 O O . PRO A 1 92 ? -3.648 22.531 9.433 1.00 57.75 92 PRO A O 1
ATOM 692 N N . CYS A 1 93 ? -4.272 22.934 7.328 1.00 49.94 93 CYS A N 1
ATOM 693 C CA . CYS A 1 93 ? -3.184 23.857 7.055 1.00 49.94 93 CYS A CA 1
ATOM 694 C C . CYS A 1 93 ? -3.712 25.106 6.334 1.00 49.94 93 CYS A C 1
ATOM 696 O O . CYS A 1 93 ? -4.285 24.970 5.247 1.00 49.94 93 CYS A O 1
ATOM 698 N N . PRO A 1 94 ? -3.534 26.320 6.891 1.00 57.06 94 PRO A N 1
ATOM 699 C CA . PRO A 1 94 ? -3.734 27.536 6.120 1.00 57.06 94 PRO A CA 1
ATOM 700 C C . PRO A 1 94 ? -2.747 27.514 4.950 1.00 57.06 94 PRO A C 1
ATOM 702 O O . PRO A 1 94 ? -1.534 27.485 5.148 1.00 57.06 94 PRO A O 1
ATOM 705 N N . MET A 1 95 ? -3.263 27.496 3.722 1.00 47.84 95 MET A N 1
ATOM 706 C CA . MET A 1 95 ? -2.424 27.686 2.542 1.00 47.84 95 MET A CA 1
ATOM 707 C C . MET A 1 95 ? -1.752 29.061 2.673 1.00 47.84 95 MET A C 1
ATOM 709 O O . MET A 1 95 ? -2.468 30.046 2.883 1.00 47.84 95 MET A O 1
ATOM 713 N N . PRO A 1 96 ? -0.414 29.171 2.578 1.00 58.00 96 PRO A N 1
ATOM 714 C CA . PRO A 1 96 ? 0.213 30.480 2.485 1.00 58.00 96 PRO A CA 1
ATOM 715 C C . PRO A 1 96 ? -0.375 31.196 1.266 1.00 58.00 96 PRO A C 1
ATOM 717 O O . PRO A 1 96 ? -0.512 30.594 0.198 1.00 58.00 96 PRO A O 1
ATOM 720 N N . ALA A 1 97 ? -0.780 32.456 1.445 1.00 47.91 97 ALA A N 1
ATOM 721 C CA . ALA A 1 97 ? -1.297 33.266 0.351 1.0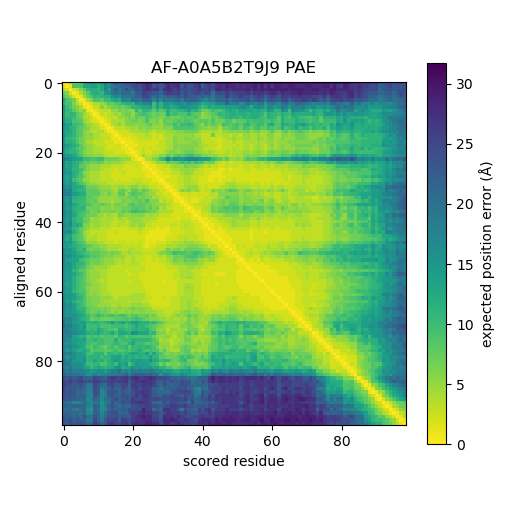0 47.91 97 ALA A CA 1
ATOM 722 C C . ALA A 1 97 ? -0.271 33.266 -0.792 1.00 47.91 97 ALA A C 1
ATOM 724 O O . ALA A 1 97 ? 0.898 33.596 -0.580 1.00 47.91 97 ALA A O 1
ATOM 725 N N . ALA A 1 98 ? -0.704 32.835 -1.978 1.00 44.47 98 ALA A N 1
ATOM 726 C CA . ALA A 1 98 ? 0.094 32.951 -3.191 1.00 44.47 98 ALA A CA 1
ATOM 727 C C . ALA A 1 98 ? 0.418 34.441 -3.452 1.00 44.47 98 ALA A C 1
ATOM 729 O O . ALA A 1 98 ? -0.406 35.288 -3.091 1.00 44.47 98 ALA A O 1
ATOM 730 N N . PRO A 1 99 ? 1.597 34.762 -4.018 1.00 59.62 99 PRO A N 1
ATOM 731 C CA . PRO A 1 99 ? 1.990 36.141 -4.311 1.00 59.62 99 PRO A CA 1
ATOM 732 C C . PRO A 1 99 ? 1.089 36.812 -5.354 1.00 59.62 99 PRO A C 1
ATOM 734 O O . PRO A 1 99 ? 0.564 36.098 -6.241 1.00 59.62 99 PRO A O 1
#

InterPro domains:
  IPR036928 Amidase signature (AS) superfamily [G3DSA:3.90.1300.10] (2-71)
  IPR036928 Amidase signature (AS) superfamily [SSF75304] (22-67)

Foldseek 3Di:
DPPPPDDVCCVPVVVPPVVVVVPFKDKDWDWFFADPVRDIDTDIQIHDGPPVVVSVVVSVVNQVVSCVDVRGHHDDDDVVVCVVVPDDPPPPDDDPDDD

Solvent-accessible surface area (backbone atoms only — not comparable to full-atom values): 6292 Å² total; per-residue (Å²): 132,69,90,87,72,70,55,68,61,56,79,75,41,49,91,53,47,69,54,64,78,64,68,53,46,43,72,48,74,44,59,50,8,49,50,100,85,68,46,81,43,67,47,78,48,75,31,56,69,84,33,56,65,63,36,49,52,50,51,50,52,49,49,54,56,26,55,78,36,91,64,20,31,72,77,74,81,64,62,72,63,48,66,78,58,76,71,78,90,71,70,97,59,86,76,77,81,77,133

pLDDT: mean 78.63, std 14.85, range [40.09, 95.88]

Nearest PDB structures (foldseek):
  6hix-assembly1_AJ  TM=2.146E-01  e=1.200E+00  Trypanosoma brucei brucei
  8fkp-assembly1_LC  TM=2.620E-01  e=8.275E+00  Homo sapiens
  7uzk-assembly1_H  TM=2.275E-01  e=4.348E+00  Rattus norvegicus
  8gym-assembly1_2K  TM=2.182E-01  e=4.077E+00  Tetrahymena thermophila SB210
  3vr6-assembly1_G  TM=2.104E-01  e=6.397E+00  Enterococcus hirae

Organism: NCBI:txid1608942

Radius of gyration: 17.85 Å; Cα contacts (8 Å, |Δi|>4): 91; chains: 1; bounding box: 43×50×34 Å